Protein AF-A0A520J8C0-F1 (afdb_monomer)

Sequence (107 aa):
VMLVATFTTGHVAMWALISVGLFHSIMFPTIFTLGIRGLGPLTEEGSGLLIMAIAGGALVIVQGWLADRYGLQISFLLTATCELYILFYALWGSRVTHALPEPVAVG

Mean predicted aligned error: 6.71 Å

pLDDT: mean 85.92, std 9.41, range [41.72, 93.5]

Radius of gyration: 17.8 Å; Cα contacts (8 Å, |Δi|>4): 73; chains: 1; bounding box: 43×26×49 Å

Solvent-accessible surface area (backbone atoms only — not comparable to full-atom values): 6069 Å² total; per-residue (Å²): 92,50,63,52,32,44,77,42,64,70,71,61,17,54,55,29,52,57,50,42,57,60,55,52,65,55,46,55,63,50,52,52,55,49,73,36,54,48,42,46,90,46,30,65,61,49,49,52,52,53,53,52,62,61,72,61,48,64,66,58,57,54,42,49,55,38,24,76,74,67,35,62,52,60,30,38,53,59,55,40,52,53,51,52,53,49,50,47,34,66,77,64,65,53,67,77,86,74,61,49,76,69,78,76,83,78,128

Foldseek 3Di:
DLVQLLPDDDPSVVVVVVVVVVVVVVLVVLCLCLQLPLVAVCSVVSSVVVVVVVVVCPVVVVLVVCCVPVNNSVSSVSVVVVVVVSVCCNPPVSDDPHRDDHPDPDD

Secondary structure (DSSP, 8-state):
-HHHHHH--THHHHHHHHHHHHHHHHHHHHHHHHHTTT-GGGHHHHHHHHHHHHHT-HHHHHHHHHHHHH-HHHHHHHHHHHHHHHHHIIIIIT--SSPPPPP----

Structure (mmCIF, N/CA/C/O backbone):
data_AF-A0A520J8C0-F1
#
_entry.id   AF-A0A520J8C0-F1
#
loop_
_atom_site.group_PDB
_atom_site.id
_atom_site.type_symbol
_atom_site.label_atom_id
_atom_site.label_alt_id
_atom_site.label_comp_id
_atom_site.label_asym_id
_atom_site.label_entity_id
_atom_site.label_seq_id
_atom_site.pdbx_PDB_ins_code
_atom_site.Cartn_x
_atom_site.Cartn_y
_atom_site.Cartn_z
_atom_site.occupancy
_atom_site.B_iso_or_equiv
_atom_site.auth_seq_id
_atom_site.auth_comp_id
_atom_site.auth_asym_id
_atom_site.auth_atom_id
_atom_site.pdbx_PDB_model_num
ATOM 1 N N . VAL A 1 1 ? -2.124 1.807 -12.962 1.00 84.31 1 VAL A N 1
ATOM 2 C CA . VAL A 1 1 ? -0.830 2.518 -13.112 1.00 84.31 1 VAL A CA 1
ATOM 3 C C . VAL A 1 1 ? 0.365 1.590 -12.989 1.00 84.31 1 VAL A C 1
ATOM 5 O O . VAL A 1 1 ? 1.237 1.664 -13.843 1.00 84.31 1 VAL A O 1
ATOM 8 N N . MET A 1 2 ? 0.380 0.664 -12.025 1.00 89.00 2 MET A N 1
ATOM 9 C CA . MET A 1 2 ? 1.504 -0.258 -11.862 1.00 89.00 2 MET A CA 1
ATOM 10 C C . MET A 1 2 ? 1.745 -1.152 -13.086 1.00 89.00 2 MET A C 1
ATOM 12 O O . MET A 1 2 ? 2.871 -1.242 -13.550 1.00 89.00 2 MET A O 1
ATOM 16 N N . LEU A 1 3 ? 0.690 -1.689 -13.714 1.00 89.62 3 LEU A N 1
ATOM 17 C CA . LEU A 1 3 ? 0.824 -2.432 -14.980 1.00 89.62 3 LEU A CA 1
ATOM 18 C C . LEU A 1 3 ? 1.475 -1.595 -16.096 1.00 89.62 3 LEU A C 1
ATOM 20 O O . LEU A 1 3 ? 2.258 -2.115 -16.883 1.00 89.62 3 LEU A O 1
ATOM 24 N N . VAL A 1 4 ? 1.194 -0.288 -16.148 1.00 88.50 4 VAL A N 1
ATOM 25 C CA . VAL A 1 4 ? 1.837 0.617 -17.113 1.00 88.50 4 VAL A CA 1
ATOM 26 C C . VAL A 1 4 ? 3.323 0.739 -16.787 1.00 88.50 4 VAL A C 1
ATOM 28 O O . VAL A 1 4 ? 4.140 0.605 -17.689 1.00 88.50 4 VAL A O 1
ATOM 31 N N . ALA A 1 5 ? 3.693 0.905 -15.515 1.00 88.69 5 ALA A N 1
ATOM 32 C CA . ALA A 1 5 ? 5.095 0.916 -15.092 1.00 88.69 5 ALA A CA 1
ATOM 33 C C . ALA A 1 5 ? 5.818 -0.419 -15.378 1.00 88.69 5 ALA A C 1
ATOM 35 O O . ALA A 1 5 ? 6.997 -0.410 -15.720 1.00 88.69 5 ALA A O 1
ATOM 36 N N . THR A 1 6 ? 5.118 -1.555 -15.300 1.00 89.12 6 THR A N 1
ATOM 37 C CA . THR A 1 6 ? 5.665 -2.883 -15.618 1.00 89.12 6 THR A CA 1
ATOM 38 C C . THR A 1 6 ? 5.889 -3.088 -17.118 1.00 89.12 6 THR A C 1
ATOM 40 O O . THR A 1 6 ? 6.934 -3.605 -17.496 1.00 89.12 6 THR A O 1
ATOM 43 N N . PHE A 1 7 ? 4.947 -2.707 -17.986 1.00 89.25 7 PHE A N 1
ATOM 44 C CA . PHE A 1 7 ? 5.022 -3.015 -19.426 1.00 89.25 7 PHE A CA 1
ATOM 45 C C . PHE A 1 7 ? 5.614 -1.897 -20.293 1.00 89.25 7 PHE A C 1
ATOM 47 O O . PHE A 1 7 ? 5.912 -2.128 -21.464 1.00 89.25 7 PHE A O 1
ATOM 54 N N . THR A 1 8 ? 5.792 -0.690 -19.750 1.00 88.88 8 THR A N 1
ATOM 55 C CA . THR A 1 8 ? 6.435 0.428 -20.460 1.00 88.88 8 THR A CA 1
ATOM 56 C C . THR A 1 8 ? 7.875 0.627 -19.999 1.00 88.88 8 THR A C 1
ATOM 58 O O . THR A 1 8 ? 8.291 0.114 -18.965 1.00 88.88 8 THR A O 1
ATOM 61 N N . THR A 1 9 ? 8.669 1.362 -20.776 1.00 87.00 9 THR A N 1
ATOM 62 C CA . THR A 1 9 ? 10.077 1.650 -20.468 1.00 87.00 9 THR A CA 1
ATOM 63 C C . THR A 1 9 ? 10.387 3.138 -20.646 1.00 87.00 9 THR A C 1
ATOM 65 O O . THR A 1 9 ? 9.584 3.912 -21.176 1.00 87.00 9 THR A O 1
ATOM 68 N N . GLY A 1 10 ? 11.560 3.563 -20.169 1.00 88.25 10 GLY A N 1
ATOM 69 C CA . GLY A 1 10 ? 12.034 4.939 -20.309 1.00 88.25 10 GLY A CA 1
ATOM 70 C C . GLY A 1 10 ? 11.174 5.954 -19.548 1.00 88.25 10 GLY A C 1
ATOM 71 O O . GLY A 1 10 ? 10.711 5.698 -18.437 1.00 88.25 10 GLY A O 1
ATOM 72 N N . HIS A 1 11 ? 10.959 7.124 -20.151 1.00 90.31 11 HIS A N 1
ATOM 73 C CA . HIS A 1 11 ? 10.263 8.243 -19.509 1.00 90.31 11 HIS A CA 1
ATOM 74 C C . HIS A 1 11 ? 8.816 7.910 -19.120 1.00 90.31 11 HIS A C 1
ATOM 76 O O . HIS A 1 11 ? 8.338 8.385 -18.095 1.00 90.31 11 HIS A O 1
ATOM 82 N N . VAL A 1 12 ? 8.124 7.064 -19.891 1.00 89.31 12 VAL A N 1
ATOM 83 C CA . VAL A 1 12 ? 6.733 6.677 -19.594 1.00 89.31 12 VAL A CA 1
ATOM 84 C C . VAL A 1 12 ? 6.654 5.875 -18.294 1.00 89.31 12 VAL A C 1
ATOM 86 O O . VAL A 1 12 ? 5.813 6.173 -17.448 1.00 89.31 12 VAL A O 1
ATOM 89 N N . ALA A 1 13 ? 7.572 4.925 -18.090 1.00 88.31 13 ALA A N 1
ATOM 90 C CA . ALA A 1 13 ? 7.650 4.151 -16.853 1.00 88.31 13 ALA A CA 1
ATOM 91 C C . ALA A 1 13 ? 7.998 5.039 -15.648 1.00 88.31 13 ALA A C 1
ATOM 93 O O . ALA A 1 13 ? 7.402 4.893 -14.583 1.00 88.31 13 ALA A O 1
ATOM 94 N N . MET A 1 14 ? 8.903 6.008 -15.827 1.00 90.44 14 MET A N 1
ATOM 95 C CA . MET A 1 14 ? 9.252 6.980 -14.784 1.00 90.44 14 MET A CA 1
ATOM 96 C C . MET A 1 14 ? 8.034 7.804 -14.346 1.00 90.44 14 MET A C 1
ATOM 98 O O . MET A 1 14 ? 7.716 7.844 -13.158 1.00 90.44 14 MET A O 1
ATOM 102 N N . TRP A 1 15 ? 7.320 8.425 -15.291 1.00 93.50 15 TRP A N 1
ATOM 103 C CA . TRP A 1 15 ? 6.114 9.197 -14.976 1.00 93.50 15 TRP A CA 1
ATOM 104 C C . TRP A 1 15 ? 5.012 8.322 -14.365 1.00 93.50 15 TRP A C 1
ATOM 106 O O . TRP A 1 15 ? 4.325 8.759 -13.439 1.00 93.50 15 TRP A O 1
ATOM 116 N N . ALA A 1 16 ? 4.881 7.070 -14.815 1.00 91.06 16 ALA A N 1
ATOM 117 C CA . ALA A 1 16 ? 3.954 6.113 -14.220 1.00 91.06 16 ALA A CA 1
ATOM 118 C C . ALA A 1 16 ? 4.297 5.832 -12.747 1.00 91.06 16 ALA A C 1
ATOM 120 O O . ALA A 1 16 ? 3.403 5.911 -11.906 1.00 91.06 16 ALA A O 1
ATOM 121 N N . LEU A 1 17 ? 5.566 5.586 -12.407 1.00 89.75 17 LEU A N 1
ATOM 122 C CA . LEU A 1 17 ? 5.998 5.359 -11.020 1.00 89.75 17 LEU A CA 1
ATOM 123 C C . LEU A 1 17 ? 5.774 6.581 -10.119 1.00 89.75 17 LEU A C 1
ATOM 125 O O . LEU A 1 17 ? 5.339 6.427 -8.980 1.00 89.75 17 LEU A O 1
ATOM 129 N N . ILE A 1 18 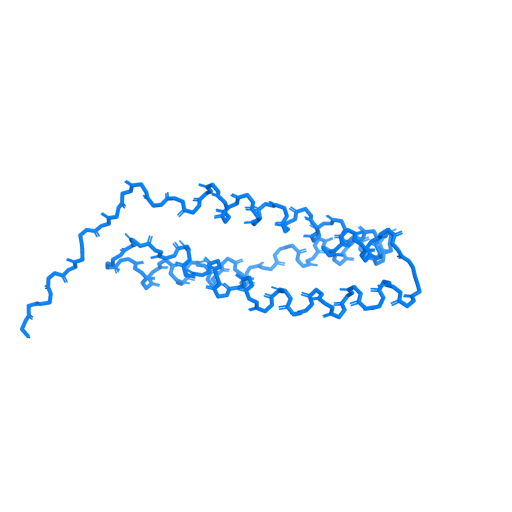? 5.991 7.795 -10.629 1.00 92.25 18 ILE A N 1
ATOM 130 C CA . ILE A 1 18 ? 5.669 9.027 -9.889 1.00 92.25 18 ILE A CA 1
ATOM 131 C C . ILE A 1 18 ? 4.163 9.090 -9.604 1.00 92.25 18 ILE A C 1
ATOM 133 O O . ILE A 1 18 ? 3.750 9.347 -8.473 1.00 92.25 18 ILE A O 1
ATOM 137 N N . SER A 1 19 ? 3.331 8.798 -10.610 1.00 91.12 19 SER A N 1
ATOM 138 C CA . SER A 1 19 ? 1.876 8.788 -10.435 1.00 91.12 19 SER A CA 1
ATOM 139 C C . SER A 1 19 ? 1.405 7.720 -9.439 1.00 91.12 19 SER A C 1
ATOM 141 O O . SER A 1 19 ? 0.464 7.975 -8.693 1.00 91.12 19 SER A O 1
ATOM 143 N N . VAL A 1 20 ? 2.075 6.560 -9.361 1.00 90.62 20 VAL A N 1
ATOM 144 C CA . VAL A 1 20 ? 1.770 5.508 -8.371 1.00 90.62 20 VAL A CA 1
ATOM 145 C C . VAL A 1 20 ? 1.846 6.063 -6.950 1.00 90.62 20 VAL A C 1
ATOM 147 O O . VAL A 1 20 ? 0.931 5.819 -6.166 1.00 90.62 20 VAL A O 1
ATOM 150 N N . GLY A 1 21 ? 2.876 6.853 -6.630 1.00 89.19 21 GLY A N 1
ATOM 151 C CA . GLY A 1 21 ? 3.016 7.463 -5.304 1.00 89.19 21 GLY A CA 1
ATOM 152 C C . GLY A 1 21 ? 1.820 8.345 -4.926 1.00 89.19 21 GLY A C 1
ATOM 153 O O . GLY A 1 21 ? 1.332 8.280 -3.797 1.00 89.19 21 GLY A O 1
ATOM 154 N N . LEU A 1 22 ? 1.288 9.102 -5.891 1.00 90.31 22 LEU A N 1
ATOM 155 C CA . LEU A 1 22 ? 0.085 9.914 -5.696 1.00 90.31 22 LEU A CA 1
ATOM 156 C C . LEU A 1 22 ? -1.151 9.044 -5.417 1.00 90.31 22 LEU A C 1
ATOM 158 O O . LEU A 1 22 ? -1.900 9.320 -4.482 1.00 90.31 22 LEU A O 1
ATOM 162 N N . PHE A 1 23 ? -1.357 7.978 -6.194 1.00 89.56 23 PHE A N 1
ATOM 163 C CA . PHE A 1 23 ? -2.508 7.088 -6.009 1.00 89.56 23 PHE A CA 1
ATOM 164 C C . PHE A 1 23 ? -2.440 6.303 -4.690 1.00 89.56 23 PHE A C 1
ATOM 166 O O . PHE A 1 23 ? -3.457 6.150 -4.008 1.00 89.56 23 PHE A O 1
ATOM 173 N N . HIS A 1 24 ? -1.251 5.851 -4.284 1.00 88.69 24 HIS A N 1
ATOM 174 C CA . HIS A 1 24 ? -1.063 5.104 -3.034 1.00 88.69 24 HIS A CA 1
ATOM 175 C C . HIS A 1 24 ? -1.308 5.947 -1.785 1.00 88.69 24 HIS A C 1
ATOM 177 O O . HIS A 1 24 ? -1.818 5.420 -0.795 1.00 88.69 24 HIS A O 1
ATOM 183 N N . SER A 1 25 ? -1.036 7.254 -1.836 1.00 91.00 25 SER A N 1
ATOM 184 C CA . SER A 1 25 ? -1.311 8.161 -0.715 1.00 91.00 25 SER A CA 1
ATOM 185 C C . SER A 1 25 ? -2.793 8.180 -0.313 1.00 91.00 25 SER A C 1
ATOM 187 O O . SER A 1 25 ? -3.098 8.270 0.874 1.00 91.00 25 SER A O 1
ATOM 189 N N . ILE A 1 26 ? -3.712 8.042 -1.276 1.00 90.94 26 ILE A N 1
ATOM 190 C CA . ILE A 1 26 ? -5.165 8.055 -1.034 1.00 90.94 26 ILE A CA 1
ATOM 191 C C . ILE A 1 26 ? -5.688 6.659 -0.660 1.00 90.94 26 ILE A C 1
ATOM 193 O O . ILE A 1 26 ? -6.667 6.536 0.081 1.00 90.94 26 ILE A O 1
ATOM 197 N N . MET A 1 27 ? -5.038 5.589 -1.128 1.00 90.62 27 MET A N 1
ATOM 198 C CA . MET A 1 27 ? -5.463 4.216 -0.835 1.00 90.62 27 MET A CA 1
ATOM 199 C C . MET A 1 27 ? -5.447 3.908 0.659 1.00 90.62 27 MET A C 1
ATOM 201 O O . MET A 1 27 ? -6.439 3.398 1.170 1.00 90.62 27 MET A O 1
ATOM 205 N N . PHE A 1 28 ? -4.363 4.232 1.366 1.00 88.62 28 PHE A N 1
ATOM 206 C CA . PHE A 1 28 ? -4.237 3.919 2.791 1.00 88.62 28 PHE A CA 1
ATOM 207 C C . PHE A 1 28 ? -5.381 4.491 3.655 1.00 88.62 28 PHE A C 1
ATOM 209 O O . PHE A 1 28 ? -6.075 3.698 4.295 1.00 88.62 28 PHE A O 1
ATOM 216 N N . PRO A 1 29 ? -5.660 5.814 3.654 1.00 89.75 29 PRO A N 1
ATOM 217 C CA . PRO A 1 29 ? -6.764 6.367 4.440 1.00 89.75 29 PRO A CA 1
ATOM 218 C C . PRO A 1 29 ? -8.130 5.840 3.977 1.00 89.75 29 PRO A C 1
ATOM 220 O O . PRO A 1 29 ? -9.030 5.657 4.797 1.00 89.75 29 PRO A O 1
ATOM 223 N N . THR A 1 30 ? -8.294 5.525 2.689 1.00 91.38 30 THR A N 1
ATOM 224 C CA . THR A 1 30 ? -9.546 4.952 2.171 1.00 91.38 30 THR A CA 1
ATOM 225 C C . THR A 1 30 ? -9.765 3.522 2.676 1.00 91.38 30 THR A C 1
ATOM 227 O O . THR A 1 30 ? -10.844 3.198 3.155 1.00 91.38 30 THR A O 1
ATOM 230 N N . ILE A 1 31 ? -8.747 2.660 2.638 1.00 91.06 31 ILE A N 1
ATOM 231 C CA . ILE A 1 31 ? -8.835 1.291 3.173 1.00 91.06 31 ILE A CA 1
ATOM 232 C C . ILE A 1 31 ? -9.093 1.329 4.677 1.00 91.06 31 ILE A C 1
ATOM 234 O O . ILE A 1 31 ? -9.922 0.571 5.171 1.00 91.06 31 ILE A O 1
ATOM 238 N N . PHE A 1 32 ? -8.423 2.233 5.392 1.00 91.38 32 PHE A N 1
ATOM 239 C CA . PHE A 1 32 ? -8.589 2.370 6.833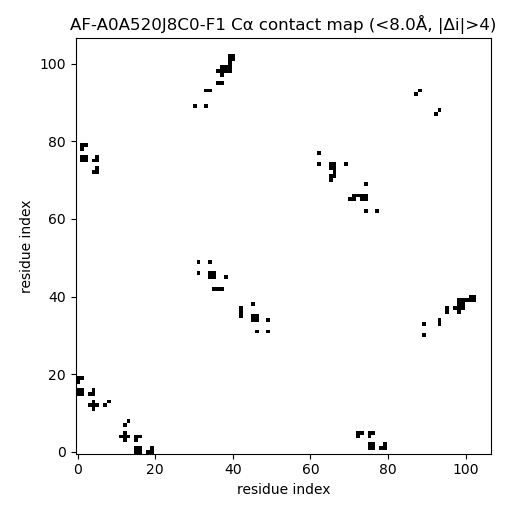 1.00 91.38 32 PHE A CA 1
ATOM 240 C C . PHE A 1 32 ? -10.024 2.758 7.197 1.00 91.38 32 PHE A C 1
ATOM 242 O O . PHE A 1 32 ? -10.662 2.098 8.012 1.00 91.38 32 PHE A O 1
ATOM 249 N N . THR A 1 33 ? -10.555 3.788 6.533 1.00 90.69 33 THR A N 1
ATOM 250 C CA . THR A 1 33 ? -11.931 4.262 6.742 1.00 90.69 33 THR A CA 1
ATOM 251 C C . THR A 1 33 ? -12.976 3.224 6.344 1.00 90.69 33 THR A C 1
ATOM 253 O O . THR A 1 33 ? -13.956 3.060 7.067 1.00 90.69 33 THR A O 1
ATOM 256 N N . LEU A 1 34 ? -12.776 2.493 5.243 1.00 90.94 34 LEU A N 1
ATOM 257 C CA . LEU A 1 34 ? -13.664 1.399 4.838 1.00 90.94 34 LEU A CA 1
ATOM 258 C C . LEU A 1 34 ? -13.591 0.205 5.803 1.00 90.94 34 LEU A C 1
ATOM 260 O O . LEU A 1 34 ? -14.625 -0.392 6.091 1.00 90.94 34 LEU A O 1
ATOM 264 N N . GLY A 1 35 ? -12.404 -0.117 6.322 1.00 89.06 35 GLY A N 1
ATOM 265 C CA . GLY A 1 35 ? -12.170 -1.260 7.208 1.00 89.06 35 GLY A CA 1
ATOM 266 C C . GLY A 1 35 ? -12.791 -1.116 8.594 1.00 89.06 35 GLY A C 1
ATOM 267 O O . GLY A 1 35 ? -13.248 -2.106 9.157 1.00 89.06 35 GLY A O 1
ATOM 268 N N . ILE A 1 36 ? -12.858 0.107 9.124 1.00 90.62 36 ILE A N 1
ATOM 269 C CA . ILE A 1 36 ? -13.452 0.384 10.443 1.00 90.62 36 ILE A CA 1
ATOM 270 C C . ILE A 1 36 ? -14.921 0.829 10.373 1.00 90.62 36 ILE A C 1
ATOM 272 O O . ILE A 1 36 ? -15.551 1.098 11.398 1.00 90.62 36 ILE A O 1
ATOM 276 N N . ARG A 1 37 ? -15.498 0.929 9.172 1.00 86.69 37 ARG A N 1
ATOM 277 C CA . ARG A 1 37 ? -16.856 1.445 8.986 1.00 86.69 37 ARG A CA 1
ATOM 278 C C . ARG A 1 37 ? -17.896 0.504 9.602 1.00 86.69 37 ARG A C 1
ATOM 280 O O . ARG A 1 37 ? -18.023 -0.644 9.190 1.00 86.69 37 ARG A O 1
ATOM 287 N N . GLY A 1 38 ? -18.707 1.023 10.525 1.00 83.06 38 GLY A N 1
ATOM 288 C CA . GLY A 1 38 ? -19.800 0.271 11.157 1.00 83.06 38 GLY A CA 1
ATOM 289 C C . GLY A 1 38 ? -19.382 -0.608 12.341 1.00 83.06 38 GLY A C 1
ATOM 290 O O . GLY A 1 38 ? -20.209 -1.386 12.817 1.00 83.06 38 GLY A O 1
ATOM 291 N N . LEU A 1 39 ? -18.137 -0.479 12.826 1.00 84.44 39 LEU A N 1
ATOM 292 C CA . LEU A 1 39 ? -17.631 -1.203 14.001 1.00 84.44 39 LEU A CA 1
ATOM 293 C C . LEU A 1 39 ? -18.079 -0.597 15.344 1.00 84.44 39 LEU A C 1
ATOM 295 O O . LEU A 1 39 ? -17.953 -1.262 16.372 1.00 84.44 39 LEU A O 1
ATOM 299 N N . GLY A 1 40 ? -18.598 0.636 15.366 1.00 84.38 40 GLY A N 1
ATOM 300 C CA . GLY A 1 40 ? -19.092 1.288 16.584 1.00 84.38 40 GLY A CA 1
ATOM 301 C C . GLY A 1 40 ? -18.054 1.237 17.723 1.00 84.38 40 GLY A C 1
ATOM 302 O O . GLY A 1 40 ? -16.926 1.695 17.513 1.00 84.38 40 GLY A O 1
ATOM 303 N N . PRO A 1 41 ? -18.365 0.632 18.889 1.00 87.19 41 PRO A N 1
ATOM 304 C CA . PRO A 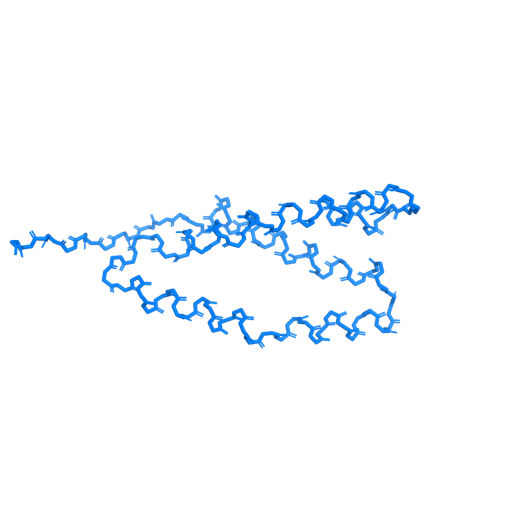1 41 ? -17.427 0.497 20.013 1.00 87.19 41 PRO A CA 1
ATOM 305 C C . PRO A 1 41 ? -16.119 -0.244 19.687 1.00 87.19 41 PRO A C 1
ATOM 307 O O . PRO A 1 41 ? -15.119 -0.036 20.364 1.00 87.19 41 PRO A O 1
ATOM 310 N N . LEU A 1 42 ? -16.105 -1.098 18.657 1.00 88.25 42 LEU A N 1
ATOM 311 C CA . LEU A 1 42 ? -14.936 -1.900 18.269 1.00 88.25 42 LEU A CA 1
ATOM 312 C C . LEU A 1 42 ? -13.988 -1.169 17.307 1.00 88.25 42 LEU A C 1
ATOM 314 O O . LEU A 1 42 ? -13.008 -1.749 16.843 1.00 88.25 42 LEU A O 1
ATOM 318 N N . THR A 1 43 ? -14.273 0.094 16.978 1.00 89.88 43 THR A N 1
ATOM 319 C CA . THR A 1 43 ? -13.478 0.879 16.021 1.00 89.88 43 THR A CA 1
ATOM 320 C C . THR A 1 43 ? -12.013 0.991 16.445 1.00 89.88 43 THR A C 1
ATOM 322 O O . THR A 1 43 ? -11.127 0.848 15.605 1.00 89.88 43 THR A O 1
ATOM 325 N N . GLU A 1 44 ? -11.744 1.192 17.738 1.00 91.19 44 GLU A N 1
ATOM 326 C CA . GLU A 1 44 ? -10.380 1.310 18.267 1.00 91.19 44 GLU A CA 1
ATOM 327 C C . GLU A 1 44 ? -9.590 0.003 18.093 1.00 91.19 44 GLU A C 1
ATOM 329 O O . GLU A 1 44 ? -8.508 0.005 17.504 1.00 91.19 44 GLU A O 1
ATOM 334 N N . GLU A 1 45 ? -10.167 -1.129 18.496 1.00 91.81 45 GLU A N 1
ATOM 335 C CA . GLU A 1 45 ? -9.537 -2.447 18.360 1.00 91.81 45 GLU A CA 1
ATOM 336 C C . GLU A 1 45 ? -9.335 -2.836 16.886 1.00 91.81 45 GLU A C 1
ATOM 338 O O . GLU A 1 45 ? -8.244 -3.255 16.490 1.00 91.81 45 GLU A O 1
ATOM 343 N N . GLY A 1 46 ? -10.347 -2.610 16.041 1.00 90.62 46 GLY A N 1
ATOM 344 C CA . GLY A 1 46 ? -10.256 -2.850 14.599 1.00 90.62 46 GLY A CA 1
ATOM 345 C C . GLY A 1 46 ? -9.161 -2.013 13.934 1.00 90.62 46 GLY A C 1
ATOM 346 O O . GLY A 1 46 ? -8.391 -2.525 13.120 1.00 90.62 46 GLY A O 1
ATOM 347 N N . SER A 1 47 ? -9.033 -0.743 14.326 1.00 92.25 47 SER A N 1
ATOM 348 C CA . SER A 1 47 ? -7.976 0.149 13.844 1.00 92.25 47 SER A CA 1
ATOM 349 C C . SER A 1 47 ? -6.575 -0.348 14.235 1.00 92.25 47 SER A C 1
ATOM 351 O O . SER A 1 47 ? -5.664 -0.348 13.403 1.00 92.25 47 SER A O 1
ATOM 353 N N . GLY A 1 48 ? -6.417 -0.869 15.458 1.00 93.31 48 GLY A N 1
ATOM 354 C CA . GLY A 1 48 ? -5.168 -1.460 15.939 1.00 93.31 48 GLY A CA 1
ATOM 355 C C . GLY A 1 48 ? -4.767 -2.709 15.153 1.00 93.31 48 GLY A C 1
ATOM 356 O O . GLY A 1 48 ? -3.612 -2.833 14.737 1.00 93.31 48 GLY A O 1
ATOM 357 N N . LEU A 1 49 ? -5.725 -3.596 14.865 1.00 93.19 49 LEU A N 1
ATOM 358 C CA . LEU A 1 49 ? -5.492 -4.794 14.049 1.00 93.19 49 LEU A CA 1
ATOM 359 C C . LEU A 1 49 ? -5.060 -4.447 12.618 1.00 93.19 49 LEU A C 1
ATOM 361 O O . LEU A 1 49 ? -4.145 -5.083 12.089 1.00 93.19 49 LEU A O 1
ATOM 365 N N . LEU A 1 50 ? -5.660 -3.418 12.006 1.00 92.31 50 LEU A N 1
ATOM 366 C CA . LEU A 1 50 ? -5.243 -2.934 10.685 1.00 92.31 50 LEU A CA 1
ATOM 367 C C . LEU A 1 50 ? -3.780 -2.469 10.702 1.00 92.31 50 LEU A C 1
ATOM 369 O O . LEU A 1 50 ? -2.995 -2.880 9.845 1.00 92.31 50 LEU A O 1
ATOM 373 N N . ILE A 1 51 ? -3.384 -1.666 11.694 1.00 92.12 51 ILE A N 1
ATOM 374 C CA . ILE A 1 51 ? -2.001 -1.175 11.820 1.00 92.12 51 ILE A CA 1
ATOM 375 C C . ILE A 1 51 ? -1.025 -2.336 12.049 1.00 92.12 51 ILE A C 1
ATOM 377 O O . ILE A 1 51 ? 0.031 -2.377 11.414 1.00 92.12 51 ILE A O 1
ATOM 381 N N . MET A 1 52 ? -1.377 -3.309 12.896 1.00 92.00 52 MET A N 1
ATOM 382 C CA . MET A 1 52 ? -0.546 -4.498 13.116 1.00 92.00 52 MET A CA 1
ATOM 383 C C . MET A 1 52 ? -0.360 -5.322 11.838 1.00 92.00 52 MET A C 1
ATOM 385 O O . MET A 1 52 ? 0.754 -5.767 11.555 1.00 92.00 52 MET A O 1
ATOM 389 N N . ALA A 1 53 ? -1.415 -5.486 11.036 1.00 89.06 53 ALA A N 1
ATOM 390 C CA . ALA A 1 53 ? -1.328 -6.188 9.758 1.00 89.06 53 ALA A CA 1
ATOM 391 C C . ALA A 1 53 ? -0.363 -5.492 8.780 1.00 89.06 53 ALA A C 1
ATOM 393 O O . ALA A 1 53 ? 0.388 -6.161 8.070 1.00 89.06 53 ALA A O 1
ATOM 394 N N . ILE A 1 54 ? -0.336 -4.155 8.777 1.00 87.81 54 ILE A N 1
ATOM 395 C CA . ILE A 1 54 ? 0.568 -3.356 7.937 1.00 87.81 54 ILE A CA 1
ATOM 396 C C . ILE A 1 54 ? 2.017 -3.459 8.432 1.00 87.81 54 ILE A C 1
ATOM 398 O O . ILE A 1 54 ? 2.926 -3.689 7.632 1.00 87.81 54 ILE A O 1
ATOM 402 N N . ALA A 1 55 ? 2.239 -3.346 9.745 1.00 85.25 55 ALA A N 1
ATOM 403 C CA . ALA A 1 55 ? 3.565 -3.466 10.352 1.00 85.25 55 ALA A CA 1
ATOM 404 C C . ALA A 1 55 ? 4.191 -4.862 10.151 1.00 85.25 55 ALA A C 1
ATOM 406 O O . ALA A 1 55 ? 5.414 -4.981 10.082 1.00 85.25 55 ALA A O 1
ATOM 407 N N . GLY A 1 56 ? 3.367 -5.910 10.012 1.00 78.00 56 GLY A N 1
ATOM 408 C CA . GLY A 1 56 ? 3.804 -7.298 9.823 1.00 78.00 56 GLY A CA 1
ATOM 409 C C . GLY A 1 56 ? 4.574 -7.583 8.524 1.00 78.00 56 GLY A C 1
ATOM 410 O O . GLY A 1 56 ? 5.251 -8.604 8.443 1.00 78.00 56 GLY A O 1
ATOM 411 N N . GLY A 1 57 ? 4.510 -6.706 7.516 1.00 74.75 57 GLY A N 1
ATOM 412 C CA . GLY A 1 57 ? 5.526 -6.558 6.460 1.00 74.75 57 GLY A CA 1
ATOM 413 C C . GLY A 1 57 ? 5.919 -7.771 5.595 1.00 74.75 57 GLY A C 1
ATOM 414 O O . GLY A 1 57 ? 6.853 -7.648 4.804 1.00 74.75 57 GLY A O 1
ATOM 415 N N . ALA A 1 58 ? 5.247 -8.925 5.675 1.00 76.88 58 ALA A N 1
ATOM 416 C CA . ALA A 1 58 ? 5.693 -10.155 5.002 1.00 76.88 58 ALA A CA 1
ATOM 417 C C . ALA A 1 58 ? 5.828 -10.005 3.473 1.00 76.88 58 ALA A C 1
ATOM 419 O O . ALA A 1 58 ? 6.738 -10.565 2.858 1.00 76.88 58 ALA A O 1
ATOM 420 N N . LEU A 1 59 ? 4.965 -9.192 2.857 1.00 80.88 59 LEU A N 1
ATOM 421 C CA . LEU A 1 59 ? 4.991 -8.927 1.416 1.00 80.88 59 LEU A CA 1
ATOM 422 C C . LEU A 1 59 ? 6.222 -8.123 0.966 1.00 80.88 59 LEU A C 1
ATOM 424 O O . LEU A 1 59 ? 6.629 -8.254 -0.186 1.00 80.88 59 LEU A O 1
ATOM 428 N N . VAL A 1 60 ? 6.858 -7.350 1.856 1.00 85.25 60 VAL A N 1
ATOM 429 C CA . VAL A 1 60 ? 8.076 -6.581 1.535 1.00 85.25 60 VAL A CA 1
ATOM 430 C C . VAL A 1 60 ? 9.245 -7.523 1.247 1.00 85.25 60 VAL A C 1
ATOM 432 O O . VAL A 1 60 ? 9.976 -7.324 0.278 1.00 85.25 60 VAL A O 1
ATOM 435 N N . ILE A 1 61 ? 9.379 -8.592 2.038 1.00 89.31 61 ILE A N 1
ATOM 436 C CA . ILE A 1 61 ? 10.429 -9.605 1.854 1.00 89.31 61 ILE A CA 1
ATOM 437 C C . ILE A 1 61 ? 10.217 -10.352 0.533 1.00 89.31 61 ILE A C 1
ATOM 439 O O . ILE A 1 61 ? 11.161 -10.530 -0.236 1.00 89.31 61 ILE A O 1
ATOM 443 N N . VAL A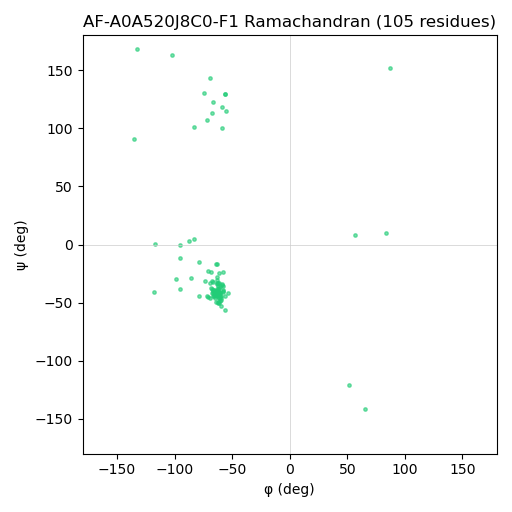 1 62 ? 8.973 -10.744 0.239 1.00 89.50 62 VAL A N 1
ATOM 444 C CA . VAL A 1 62 ? 8.624 -11.429 -1.016 1.00 89.50 62 VAL A CA 1
ATOM 445 C C . VAL A 1 62 ? 8.917 -10.539 -2.225 1.00 89.50 62 VAL A C 1
ATOM 447 O O . VAL A 1 62 ? 9.487 -11.011 -3.208 1.00 89.50 62 VAL A O 1
ATOM 450 N N . GLN A 1 63 ? 8.582 -9.248 -2.148 1.00 89.69 63 GLN A N 1
ATOM 451 C CA . GLN A 1 63 ? 8.852 -8.299 -3.226 1.00 89.69 63 GLN A CA 1
ATOM 452 C C . GLN A 1 63 ? 10.355 -8.086 -3.451 1.00 89.69 63 GLN A C 1
ATOM 454 O O . GLN A 1 63 ? 10.790 -8.048 -4.603 1.00 89.69 63 GLN A O 1
ATOM 459 N N . GLY A 1 64 ? 11.141 -7.987 -2.372 1.00 90.81 64 GLY A N 1
ATOM 460 C CA . GLY A 1 64 ? 12.602 -7.883 -2.438 1.00 90.81 64 GLY A CA 1
ATOM 461 C C . GLY A 1 64 ? 13.233 -9.111 -3.092 1.00 90.81 64 GLY A C 1
ATOM 462 O O . GLY A 1 64 ? 13.937 -8.986 -4.089 1.00 90.81 64 GLY A O 1
ATOM 463 N N . TRP A 1 65 ? 12.865 -10.308 -2.628 1.00 92.75 65 TRP A N 1
ATOM 464 C CA . TRP A 1 65 ? 13.336 -11.564 -3.218 1.00 92.75 65 TRP A CA 1
ATOM 465 C C . TRP A 1 65 ? 12.995 -11.686 -4.711 1.00 92.75 65 TRP A C 1
ATOM 467 O O . TRP A 1 65 ? 13.811 -12.147 -5.513 1.00 92.75 65 TRP A O 1
ATOM 477 N N . LEU A 1 66 ? 11.792 -11.254 -5.104 1.00 91.50 66 LEU A N 1
ATOM 478 C CA . LEU A 1 66 ? 11.373 -11.261 -6.502 1.00 91.50 66 LEU A CA 1
ATOM 479 C C . LEU A 1 66 ? 12.209 -10.276 -7.337 1.00 91.50 66 LEU A C 1
ATOM 481 O O . LEU A 1 66 ? 12.592 -10.606 -8.461 1.00 91.50 66 LEU A O 1
ATOM 485 N N . ALA A 1 67 ? 12.536 -9.103 -6.777 1.00 93.06 67 ALA A N 1
ATOM 486 C CA . ALA A 1 67 ? 13.339 -8.075 -7.444 1.00 93.06 67 ALA A CA 1
ATOM 487 C C . ALA A 1 67 ? 14.779 -8.529 -7.666 1.00 93.06 67 ALA A C 1
ATOM 489 O O . ALA A 1 67 ? 15.307 -8.330 -8.760 1.00 93.06 67 ALA A O 1
ATOM 490 N N . ASP A 1 68 ? 15.360 -9.212 -6.683 1.00 93.12 68 ASP A N 1
ATOM 491 C CA . ASP A 1 68 ? 16.720 -9.737 -6.777 1.00 93.12 68 ASP A CA 1
ATOM 492 C C . ASP A 1 68 ? 16.842 -10.840 -7.842 1.00 93.12 68 ASP A C 1
ATOM 494 O O . ASP A 1 68 ? 17.879 -10.963 -8.494 1.00 93.12 68 ASP A O 1
ATOM 498 N N . ARG A 1 69 ? 15.785 -11.642 -8.058 1.00 92.12 69 ARG A N 1
ATOM 499 C CA . ARG A 1 69 ? 15.829 -12.804 -8.966 1.00 92.12 69 ARG A CA 1
ATOM 500 C C . ARG A 1 69 ? 15.337 -12.534 -10.388 1.00 92.12 69 ARG A C 1
ATOM 502 O O . ARG A 1 69 ? 15.889 -13.104 -11.327 1.00 92.12 69 ARG A O 1
ATOM 509 N N . TYR A 1 70 ? 14.295 -11.723 -10.554 1.00 88.12 70 TYR A N 1
ATOM 510 C CA . TYR A 1 70 ? 13.632 -11.491 -11.849 1.00 88.12 70 TYR A CA 1
ATOM 511 C C . TYR A 1 70 ? 13.719 -10.036 -12.325 1.00 88.12 70 TYR A C 1
ATOM 513 O O . TYR A 1 70 ? 13.225 -9.707 -13.405 1.00 88.12 70 TYR A O 1
ATOM 521 N N . GLY A 1 71 ? 14.372 -9.173 -11.545 1.00 88.31 71 GLY A N 1
ATOM 522 C CA . GLY A 1 71 ? 14.510 -7.754 -11.827 1.00 88.31 71 GLY A CA 1
ATOM 523 C C . GLY A 1 71 ? 13.341 -6.923 -11.299 1.00 88.31 71 GLY A C 1
ATOM 524 O O . GLY A 1 71 ? 12.197 -7.368 -11.203 1.00 88.31 71 GLY A O 1
ATOM 525 N N . LEU A 1 72 ? 13.643 -5.660 -10.991 1.00 86.62 72 LEU A N 1
ATOM 526 C CA . LEU A 1 72 ? 12.719 -4.702 -10.375 1.00 86.62 72 LEU A CA 1
ATOM 527 C C . LEU A 1 72 ? 11.391 -4.546 -11.128 1.00 86.62 72 LEU A C 1
ATOM 529 O O . LEU A 1 72 ? 10.330 -4.488 -10.515 1.00 86.62 72 LEU A O 1
ATOM 533 N N . GLN A 1 73 ? 11.450 -4.490 -12.459 1.00 86.56 73 GLN A N 1
ATOM 534 C CA . GLN A 1 73 ? 10.287 -4.189 -13.2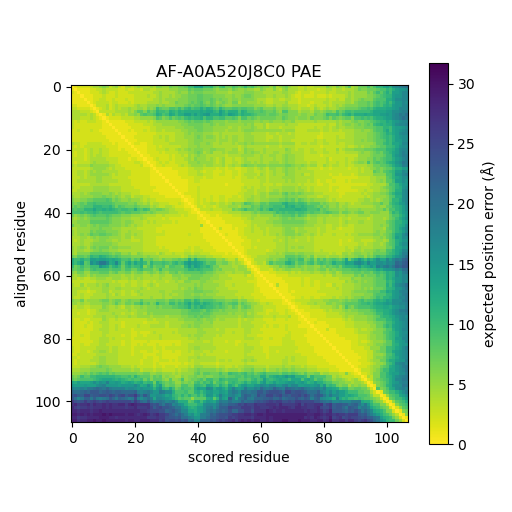89 1.00 86.56 73 GLN A CA 1
ATOM 535 C C . GLN A 1 73 ? 9.224 -5.295 -13.235 1.00 86.56 73 GLN A C 1
ATOM 537 O O . GLN A 1 73 ? 8.034 -4.992 -13.157 1.00 86.56 73 GLN A O 1
ATOM 542 N N . ILE A 1 74 ? 9.641 -6.566 -13.218 1.00 87.69 74 ILE A N 1
ATOM 543 C CA . ILE A 1 74 ? 8.731 -7.715 -13.105 1.00 87.69 74 ILE A CA 1
ATOM 544 C C . ILE A 1 74 ? 8.174 -7.835 -11.686 1.00 87.69 74 ILE A C 1
ATOM 546 O O . ILE A 1 74 ? 7.015 -8.217 -11.518 1.00 87.69 74 ILE A O 1
ATOM 550 N N . SER A 1 75 ? 8.934 -7.433 -10.667 1.00 90.81 75 SER A N 1
ATOM 551 C CA . SER A 1 75 ? 8.458 -7.463 -9.280 1.00 90.81 75 SER A CA 1
ATOM 552 C C . SER A 1 75 ? 7.241 -6.590 -9.021 1.00 90.81 75 SER A C 1
ATOM 554 O O . SER A 1 75 ? 6.441 -6.903 -8.141 1.00 90.81 75 SER A O 1
ATOM 556 N N . PHE A 1 76 ? 7.035 -5.553 -9.831 1.00 89.81 76 PHE A N 1
ATOM 557 C CA . PHE A 1 76 ? 5.832 -4.727 -9.781 1.00 89.81 76 PHE A CA 1
ATOM 558 C C . PHE A 1 76 ? 4.539 -5.481 -10.121 1.00 89.81 76 PHE A C 1
ATOM 560 O O . PHE A 1 76 ? 3.462 -5.014 -9.751 1.00 89.81 76 PHE A O 1
ATOM 567 N N . LEU A 1 77 ? 4.604 -6.667 -10.742 1.00 90.44 77 LEU A N 1
ATOM 568 C CA . LEU A 1 77 ? 3.422 -7.520 -10.921 1.00 90.44 77 LEU A CA 1
ATOM 569 C C . LEU A 1 77 ? 2.839 -7.997 -9.589 1.00 90.44 77 LEU A C 1
ATOM 571 O O . LEU A 1 77 ? 1.618 -8.120 -9.471 1.00 90.44 77 LEU A O 1
ATOM 575 N N . LEU A 1 78 ? 3.684 -8.226 -8.577 1.00 91.19 78 LEU A N 1
ATOM 576 C CA . LEU A 1 78 ? 3.212 -8.546 -7.232 1.00 91.19 78 LEU A CA 1
ATOM 577 C C . LEU A 1 78 ? 2.394 -7.374 -6.681 1.00 91.19 78 LEU A C 1
ATOM 579 O O . LEU A 1 78 ? 1.251 -7.564 -6.269 1.00 91.19 78 LEU A O 1
ATOM 583 N N . THR A 1 79 ? 2.940 -6.157 -6.756 1.00 90.25 79 THR A N 1
ATOM 584 C CA . THR A 1 79 ? 2.242 -4.949 -6.304 1.00 90.25 79 THR A CA 1
ATOM 585 C C . THR A 1 79 ? 0.938 -4.733 -7.074 1.00 90.25 79 THR A C 1
ATOM 587 O O . THR A 1 79 ? -0.096 -4.4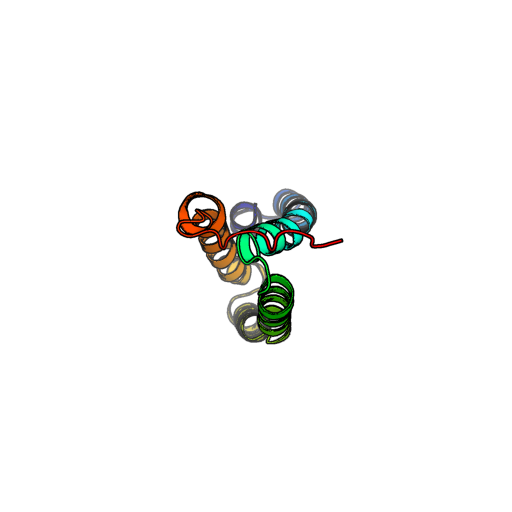89 -6.458 1.00 90.25 79 THR A O 1
ATOM 590 N N . ALA A 1 80 ? 0.951 -4.903 -8.400 1.00 91.38 80 ALA A N 1
ATOM 591 C CA . ALA A 1 80 ? -0.243 -4.781 -9.236 1.00 91.38 80 ALA A CA 1
ATOM 592 C C . ALA A 1 80 ? -1.332 -5.798 -8.848 1.00 91.38 80 ALA A C 1
ATOM 594 O O . ALA A 1 80 ? -2.519 -5.476 -8.852 1.00 91.38 80 ALA A O 1
ATOM 595 N N . THR A 1 81 ? -0.940 -7.016 -8.467 1.00 91.75 81 THR A N 1
ATOM 596 C CA . THR A 1 81 ? -1.876 -8.048 -7.995 1.00 91.75 81 THR A CA 1
ATOM 597 C C . THR A 1 81 ? -2.500 -7.661 -6.651 1.00 91.75 81 THR A C 1
ATOM 599 O O . THR A 1 81 ? -3.711 -7.800 -6.471 1.00 91.75 81 THR A O 1
ATOM 602 N N . CYS A 1 82 ? -1.713 -7.110 -5.722 1.00 90.25 82 CYS A N 1
ATOM 603 C CA . CYS A 1 82 ? -2.233 -6.580 -4.458 1.00 90.25 82 CYS A CA 1
ATOM 604 C C . CYS A 1 82 ? -3.205 -5.408 -4.681 1.00 90.25 82 CYS A C 1
ATOM 606 O O . CYS A 1 82 ? -4.263 -5.359 -4.054 1.00 90.25 82 CYS A O 1
ATOM 608 N N . GLU A 1 83 ? -2.893 -4.493 -5.602 1.00 90.50 83 GLU A N 1
ATOM 609 C CA . GLU A 1 83 ? -3.786 -3.385 -5.967 1.00 90.50 83 GLU A CA 1
ATOM 610 C C . GLU A 1 83 ? -5.110 -3.877 -6.564 1.00 90.50 83 GLU A C 1
ATOM 612 O O . GLU A 1 83 ? -6.160 -3.316 -6.255 1.00 90.50 83 GLU A O 1
ATOM 617 N N . LEU A 1 84 ? -5.091 -4.944 -7.372 1.00 91.44 84 LEU A N 1
ATOM 618 C CA . LEU A 1 84 ? -6.315 -5.561 -7.894 1.00 91.44 84 LEU A CA 1
ATOM 619 C C . LEU A 1 84 ? -7.197 -6.124 -6.774 1.00 91.44 84 LEU A C 1
ATOM 621 O O . LEU A 1 84 ? -8.416 -5.946 -6.810 1.00 91.44 84 LEU A O 1
ATOM 625 N N . TYR A 1 85 ? -6.602 -6.756 -5.760 1.00 90.56 85 TYR A N 1
ATOM 626 C CA . TYR A 1 85 ? -7.351 -7.227 -4.593 1.00 90.56 85 TYR A CA 1
ATOM 627 C C . TYR A 1 85 ? -7.959 -6.064 -3.798 1.00 90.56 85 TYR A C 1
ATOM 629 O O . TYR A 1 85 ? -9.128 -6.117 -3.416 1.00 90.56 85 TYR A O 1
ATOM 637 N N . ILE A 1 86 ? -7.203 -4.981 -3.599 1.00 90.38 86 ILE A N 1
ATOM 638 C CA . ILE A 1 86 ? -7.712 -3.777 -2.929 1.00 90.38 86 ILE A CA 1
ATOM 639 C C . ILE A 1 86 ? -8.847 -3.143 -3.739 1.00 90.38 86 ILE A C 1
ATOM 641 O O . ILE A 1 86 ? -9.844 -2.719 -3.159 1.00 90.38 86 ILE A O 1
ATOM 645 N N . LEU A 1 87 ? -8.739 -3.110 -5.068 1.00 90.12 87 LEU A N 1
ATOM 646 C CA . LEU A 1 87 ? -9.801 -2.612 -5.938 1.00 90.12 87 LEU A CA 1
ATOM 647 C C . LEU A 1 87 ? -11.080 -3.449 -5.793 1.00 90.12 87 LEU A C 1
ATOM 649 O O . LEU A 1 87 ? -12.170 -2.893 -5.659 1.00 90.12 87 LEU A O 1
ATOM 653 N N . PHE A 1 88 ? -10.953 -4.777 -5.760 1.00 91.06 88 PHE A N 1
ATOM 654 C CA . PHE A 1 88 ? -12.075 -5.671 -5.477 1.00 91.06 88 PHE A CA 1
ATOM 655 C C . PHE A 1 88 ? -12.692 -5.397 -4.094 1.00 91.06 88 PHE A C 1
ATOM 657 O O . PHE A 1 88 ? -13.916 -5.274 -3.974 1.00 91.06 88 PHE A O 1
ATOM 664 N N . TYR A 1 89 ? -11.856 -5.246 -3.062 1.00 89.62 89 TYR A N 1
ATOM 665 C CA . TYR A 1 89 ? -12.303 -4.895 -1.715 1.00 89.62 89 TYR A CA 1
ATOM 666 C C . TYR A 1 89 ? -13.043 -3.551 -1.695 1.00 89.62 89 TYR A C 1
ATOM 668 O O . TYR A 1 89 ? -14.123 -3.458 -1.122 1.00 89.62 89 TYR A O 1
ATOM 676 N N . ALA A 1 90 ? -12.532 -2.529 -2.380 1.00 87.88 90 ALA A N 1
ATOM 677 C CA . ALA A 1 90 ? -13.164 -1.216 -2.440 1.00 87.88 90 ALA A CA 1
ATOM 678 C C . ALA A 1 90 ? -14.548 -1.262 -3.110 1.00 87.88 90 ALA A C 1
ATOM 680 O O . ALA A 1 90 ? -15.488 -0.661 -2.590 1.00 87.88 90 ALA A O 1
ATOM 681 N N . LEU A 1 91 ? -14.685 -1.989 -4.225 1.00 86.88 91 LEU A N 1
ATOM 682 C CA . LEU A 1 91 ? -15.917 -2.032 -5.023 1.00 86.88 9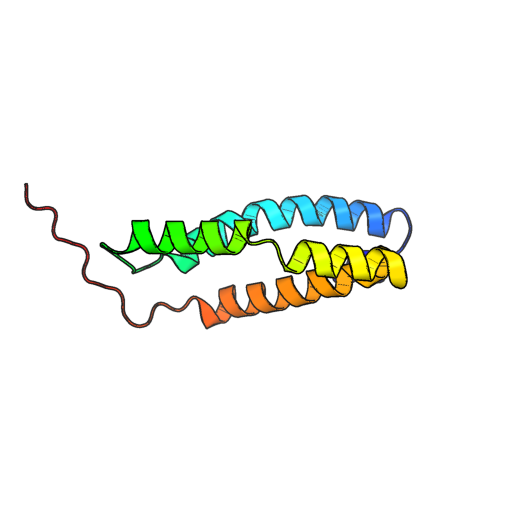1 LEU A CA 1
ATOM 683 C C . LEU A 1 91 ? -17.007 -2.939 -4.433 1.00 86.88 91 LEU A C 1
ATOM 685 O O . LEU A 1 91 ? -18.177 -2.557 -4.408 1.00 86.88 91 LEU A O 1
ATOM 689 N N . TRP A 1 92 ? -16.642 -4.140 -3.980 1.00 85.31 92 TRP A N 1
ATOM 690 C CA . TRP A 1 92 ? -17.600 -5.147 -3.502 1.00 85.31 92 TRP A CA 1
ATOM 691 C C . TRP A 1 92 ? -17.404 -5.520 -2.037 1.00 85.31 92 TRP A C 1
ATOM 693 O O . TRP A 1 92 ? -18.391 -5.686 -1.319 1.00 85.31 92 TRP A O 1
ATOM 703 N N . GLY A 1 93 ? -16.154 -5.659 -1.592 1.00 80.19 93 GLY A N 1
ATOM 704 C CA . GLY A 1 93 ? -15.833 -6.152 -0.248 1.00 80.19 93 GLY A CA 1
ATOM 705 C C . GLY A 1 93 ? -16.156 -5.177 0.889 1.00 80.19 93 GLY A C 1
ATOM 706 O O . GLY A 1 93 ? -16.375 -5.610 2.014 1.00 80.19 93 GLY A O 1
ATOM 707 N N . SER A 1 94 ? -16.240 -3.877 0.608 1.00 81.88 94 SER A N 1
ATOM 708 C CA . SER A 1 94 ? -16.443 -2.817 1.604 1.00 81.88 94 SER A CA 1
ATOM 709 C C . SER A 1 94 ? -17.911 -2.603 2.009 1.00 81.88 94 SER A C 1
ATOM 711 O O . SER A 1 94 ? -18.235 -1.681 2.764 1.00 81.88 94 SER A O 1
ATOM 713 N N . ARG A 1 95 ? -18.834 -3.438 1.508 1.00 77.19 95 ARG A N 1
ATOM 714 C CA . ARG A 1 95 ? -20.268 -3.333 1.808 1.00 77.19 95 ARG A CA 1
ATOM 715 C C . ARG A 1 95 ? -20.553 -3.764 3.249 1.00 77.19 95 ARG A C 1
ATOM 717 O O . ARG A 1 95 ? -20.575 -4.950 3.572 1.00 77.19 95 ARG A O 1
ATOM 724 N N . VAL A 1 96 ? -20.844 -2.786 4.103 1.00 72.25 96 VAL A N 1
ATOM 725 C CA . VAL A 1 96 ? -21.254 -3.013 5.495 1.00 72.25 96 VAL A CA 1
ATOM 726 C C . VAL A 1 96 ? -22.628 -3.689 5.517 1.00 72.25 96 VAL A C 1
ATOM 728 O O . VAL A 1 96 ? -23.618 -3.096 5.092 1.00 72.25 96 VAL A O 1
ATOM 731 N N . THR A 1 97 ? -22.680 -4.940 5.984 1.00 66.44 97 THR A N 1
ATOM 732 C CA . THR A 1 97 ? -23.910 -5.762 6.001 1.00 66.44 97 THR A CA 1
ATOM 733 C C . THR A 1 97 ? -24.598 -5.764 7.373 1.00 66.44 97 THR A C 1
ATOM 735 O O . THR A 1 97 ? -25.821 -5.823 7.443 1.00 66.44 97 THR A O 1
ATOM 738 N N . HIS A 1 98 ? -23.837 -5.611 8.462 1.00 65.25 98 HIS A N 1
ATOM 739 C CA . HIS A 1 98 ? -24.350 -5.487 9.830 1.00 65.25 98 HIS A CA 1
ATOM 740 C C . HIS A 1 98 ? -23.606 -4.358 10.547 1.00 65.25 98 HIS A C 1
ATOM 742 O O . HIS A 1 98 ? -22.545 -4.579 11.120 1.00 65.25 98 HIS A O 1
ATOM 748 N N . ALA A 1 99 ? -24.132 -3.134 10.463 1.00 70.69 99 ALA A N 1
ATOM 749 C CA . ALA A 1 99 ? -23.610 -2.021 11.250 1.00 70.69 99 ALA A CA 1
ATOM 750 C C . ALA A 1 99 ? -24.058 -2.185 12.708 1.00 70.69 99 ALA A C 1
ATOM 752 O O . ALA A 1 99 ? -25.241 -2.430 12.965 1.00 70.69 99 ALA A O 1
ATOM 753 N N . LEU A 1 100 ? -23.123 -2.072 13.651 1.00 72.31 100 LEU A N 1
ATOM 754 C CA . LEU A 1 100 ? -23.467 -2.058 15.070 1.00 72.31 100 LEU A CA 1
ATOM 755 C C . LEU A 1 100 ? -24.212 -0.752 15.405 1.00 72.31 100 LEU A C 1
ATOM 757 O O . LEU A 1 100 ? -23.879 0.288 14.833 1.00 72.31 100 LEU A O 1
ATOM 761 N N . PRO A 1 101 ? -25.220 -0.778 16.298 1.00 67.50 101 PRO A N 1
ATOM 762 C CA . PRO A 1 101 ? -25.863 0.441 16.770 1.00 67.50 101 PRO A CA 1
ATOM 763 C C . PRO A 1 101 ? -24.815 1.377 17.378 1.00 67.50 101 PRO A C 1
ATOM 765 O O . PRO A 1 101 ? -24.026 0.955 18.224 1.00 67.50 101 PRO A O 1
ATOM 768 N N . GLU A 1 102 ? -24.814 2.638 16.949 1.00 63.03 102 GLU A N 1
ATOM 769 C CA . GLU A 1 102 ? -24.008 3.684 17.577 1.00 63.03 102 GLU A CA 1
ATOM 770 C C . GLU A 1 102 ? -24.370 3.738 19.073 1.00 63.03 102 GLU A C 1
ATOM 772 O O . GLU A 1 102 ? -25.565 3.776 19.401 1.00 63.03 102 GLU A O 1
ATOM 777 N N . PRO A 1 103 ? -23.396 3.713 20.001 1.00 59.22 103 PRO A N 1
ATOM 778 C CA . PRO A 1 103 ? -23.703 3.920 21.406 1.00 59.22 103 PRO A CA 1
ATOM 779 C C . PRO A 1 103 ? -24.358 5.298 21.543 1.00 59.22 103 PRO A C 1
ATOM 781 O O . PRO A 1 103 ? -23.767 6.318 21.196 1.00 59.22 103 PRO A O 1
ATOM 784 N N . VAL A 1 104 ? -25.611 5.322 22.009 1.00 62.19 104 VAL A N 1
ATOM 785 C CA . VAL A 1 104 ? -26.316 6.561 22.348 1.00 62.19 104 VAL A CA 1
ATOM 786 C C . VAL A 1 104 ? -25.434 7.298 23.346 1.00 62.19 104 VAL A C 1
ATOM 788 O O . VAL A 1 104 ? -25.189 6.784 24.435 1.00 62.19 104 VAL A O 1
ATOM 791 N N . ALA A 1 105 ? -24.927 8.468 22.958 1.00 55.91 105 ALA A N 1
ATOM 792 C CA . ALA A 1 105 ? -24.210 9.352 23.860 1.00 55.91 105 ALA A CA 1
ATOM 793 C C . ALA A 1 105 ? -25.151 9.705 25.019 1.00 55.91 105 ALA A C 1
ATOM 795 O O . ALA A 1 105 ? -26.071 10.511 24.875 1.00 55.91 105 ALA A O 1
ATOM 796 N N . VAL A 1 106 ? -24.969 9.031 26.152 1.00 54.72 106 VAL A N 1
ATOM 797 C CA . VAL A 1 106 ? -25.627 9.386 27.402 1.00 54.72 106 VAL A CA 1
ATOM 798 C C . VAL A 1 1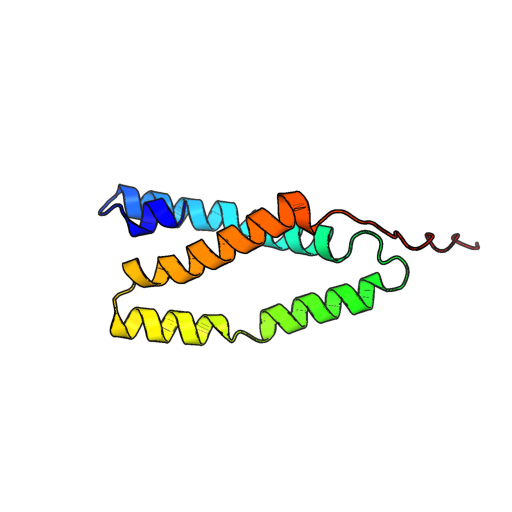06 ? -24.781 10.486 28.033 1.00 54.72 106 VAL A C 1
ATOM 800 O O . VAL A 1 106 ? -23.751 10.175 28.616 1.00 54.72 106 VAL A O 1
ATOM 803 N N . GLY A 1 107 ? -25.248 11.732 27.878 1.00 41.72 107 GLY A N 1
ATOM 804 C CA . GLY A 1 107 ? -25.012 12.872 28.780 1.00 41.72 107 GLY A CA 1
ATOM 805 C C 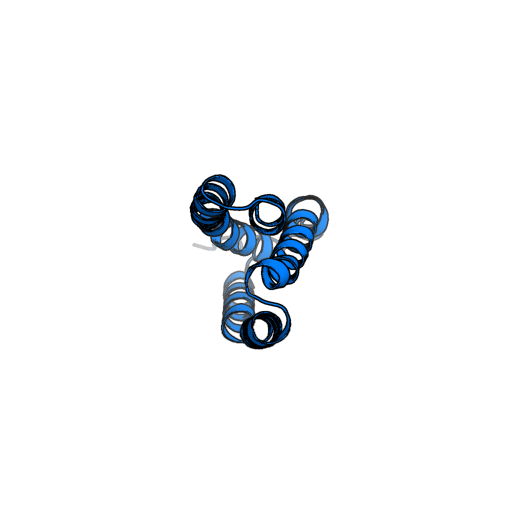. GLY A 1 107 ? -23.581 13.355 28.941 1.00 41.72 107 GLY A C 1
ATOM 806 O O . GLY A 1 107 ? -22.884 12.796 29.811 1.00 41.72 107 GLY A O 1
#